Protein AF-A0A9W5B570-F1 (afdb_monomer)

Secondary structure (DSSP, 8-state):
---------------------HHHHHHHHHHHHHHHHHHHHHHHS-GGGS-HHHHHHHHHHHHHS-HHHHHHHHHHHHHHHHHH-SSHHHHHHHHHHHHHHTTS----

Organism: NCBI:txid1183436

pLDDT: mean 75.64, std 19.79, range [34.0, 95.75]

Sequence (108 aa):
MTRLRSLMTSILVASAFVGTSAAEAQTTEQNRYLAAMVEWAVANCEAKEMSALVVSMASMVVNGSAPGEMDNARAVVRKGTMDNYPSKEAACADIVPRLQTSAKPVSK

Mean predicted aligned error: 12.5 Å

Foldseek 3Di:
DDDDDDDDDPDPPDPPPPPPDVVNVVVLLVLLLQLLLVVCLVVQPPLPPQDPQLPVSSVVSCVPDDPVSSVVSNVVNVCCCVVPAPDSVRSNVPSSVVSRVVPDPPDD

Structure (mmCIF, N/CA/C/O backbone):
data_AF-A0A9W5B570-F1
#
_entry.id   AF-A0A9W5B570-F1
#
loop_
_atom_site.group_PDB
_atom_site.id
_atom_site.type_symbol
_atom_site.label_atom_id
_atom_site.label_alt_id
_atom_site.label_comp_id
_atom_site.label_asym_id
_atom_site.label_entity_id
_atom_site.label_seq_id
_atom_site.pdbx_PDB_ins_code
_atom_site.Cartn_x
_atom_site.Cartn_y
_atom_site.Cartn_z
_atom_site.occupancy
_atom_site.B_iso_or_equiv
_atom_site.auth_seq_id
_atom_site.auth_comp_id
_atom_site.auth_asym_id
_atom_site.auth_atom_id
_atom_site.pdbx_PDB_model_num
ATOM 1 N N . MET A 1 1 ? 60.324 11.787 -47.785 1.00 41.81 1 MET A N 1
ATOM 2 C CA . MET A 1 1 ? 59.865 12.541 -46.598 1.00 41.81 1 MET A CA 1
ATOM 3 C C . MET A 1 1 ? 58.367 12.310 -46.475 1.00 41.81 1 MET A C 1
ATOM 5 O O . MET A 1 1 ? 57.626 12.830 -47.293 1.00 41.81 1 MET A O 1
ATOM 9 N N . THR A 1 2 ? 57.930 11.461 -45.544 1.00 43.72 2 THR A N 1
ATOM 10 C CA . THR A 1 2 ? 56.547 10.955 -45.509 1.00 43.72 2 THR A CA 1
ATOM 11 C C . THR A 1 2 ? 56.042 10.995 -44.079 1.00 43.72 2 THR A C 1
ATOM 13 O O . THR A 1 2 ? 56.505 10.178 -43.293 1.00 43.72 2 THR A O 1
ATOM 16 N N . ARG A 1 3 ? 55.122 11.914 -43.746 1.00 45.31 3 ARG A N 1
ATOM 17 C CA . ARG A 1 3 ? 54.118 11.767 -42.669 1.00 45.31 3 ARG A CA 1
ATOM 18 C C . ARG A 1 3 ? 52.923 12.688 -42.955 1.00 45.31 3 ARG A C 1
ATOM 20 O O . ARG A 1 3 ? 52.962 13.868 -42.621 1.00 45.31 3 ARG A O 1
ATOM 27 N N . LEU A 1 4 ? 51.867 12.138 -43.563 1.00 44.81 4 LEU A N 1
ATOM 28 C CA . LEU A 1 4 ? 50.524 12.722 -43.495 1.00 44.81 4 LEU A CA 1
ATOM 29 C C . LEU A 1 4 ? 50.030 12.586 -42.046 1.00 44.81 4 LEU A C 1
ATOM 31 O O . LEU A 1 4 ? 50.040 11.492 -41.482 1.00 44.81 4 LEU A O 1
ATOM 35 N N . ARG A 1 5 ? 49.659 13.712 -41.435 1.00 50.84 5 ARG A N 1
ATOM 36 C CA . ARG A 1 5 ? 49.140 13.806 -40.068 1.00 50.84 5 ARG A CA 1
ATOM 37 C C . ARG A 1 5 ? 47.629 13.565 -40.043 1.00 50.84 5 ARG A C 1
ATOM 39 O O . ARG A 1 5 ? 46.901 14.167 -40.819 1.00 50.84 5 ARG A O 1
ATOM 46 N N . SER A 1 6 ? 47.228 12.731 -39.086 1.00 43.91 6 SER A N 1
ATOM 47 C CA . SER A 1 6 ? 45.975 12.735 -38.321 1.00 43.91 6 SER A CA 1
ATOM 48 C C . SER A 1 6 ? 44.668 13.070 -39.040 1.00 43.91 6 SER A C 1
ATOM 50 O O . SER A 1 6 ? 44.229 14.215 -39.076 1.00 43.91 6 SER A O 1
ATOM 52 N N . LEU A 1 7 ? 43.957 12.009 -39.418 1.00 51.12 7 LEU A N 1
ATOM 53 C CA . LEU A 1 7 ? 42.500 11.958 -39.343 1.00 51.12 7 LEU A CA 1
ATOM 54 C C . LEU A 1 7 ? 42.093 11.922 -37.860 1.00 51.12 7 LEU A C 1
ATOM 56 O O . LEU A 1 7 ? 42.227 10.893 -37.204 1.00 51.12 7 LEU A O 1
ATOM 60 N N . MET A 1 8 ? 41.618 13.040 -37.317 1.00 50.94 8 MET A N 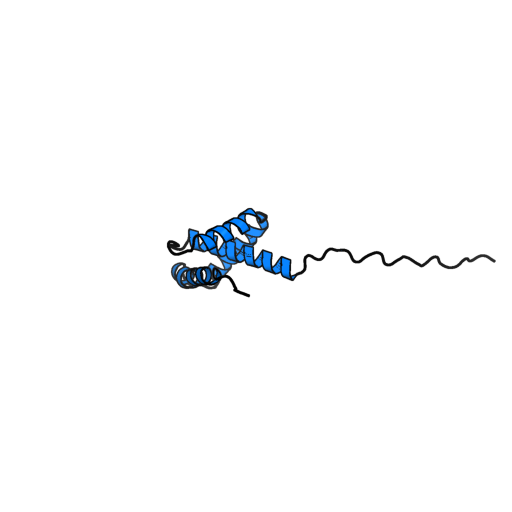1
ATOM 61 C CA . MET A 1 8 ? 40.865 13.063 -36.061 1.00 50.94 8 MET A CA 1
ATOM 62 C C . MET A 1 8 ? 39.736 14.076 -36.199 1.00 50.94 8 MET A C 1
ATOM 64 O O . MET A 1 8 ? 39.850 15.251 -35.864 1.00 50.94 8 MET A O 1
ATOM 68 N N . THR A 1 9 ? 38.623 13.603 -36.739 1.00 51.12 9 THR A N 1
ATOM 69 C CA . THR A 1 9 ? 37.330 14.267 -36.590 1.00 51.12 9 THR A CA 1
ATOM 70 C C . THR A 1 9 ? 36.295 13.169 -36.405 1.00 51.12 9 THR A C 1
ATOM 72 O O . THR A 1 9 ? 35.431 12.939 -37.244 1.00 51.12 9 THR A O 1
ATOM 75 N N . SER A 1 10 ? 36.445 12.415 -35.312 1.00 49.72 10 SER A N 1
ATOM 76 C CA . SER A 1 10 ? 35.377 11.545 -34.832 1.00 49.72 10 SER A CA 1
ATOM 77 C C . SER A 1 10 ? 34.297 12.443 -34.256 1.00 49.72 10 SER 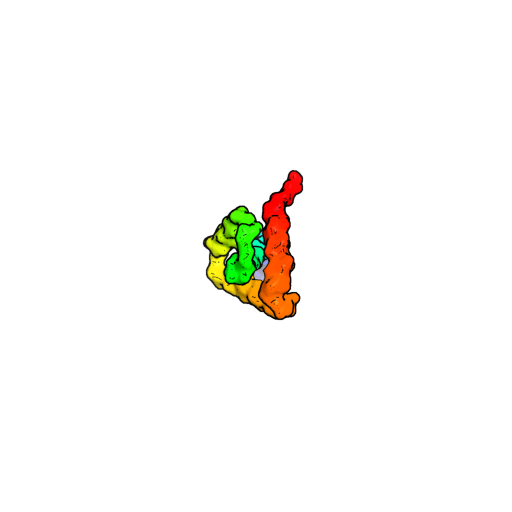A C 1
ATOM 79 O O . SER A 1 10 ? 34.431 13.024 -33.181 1.00 49.72 10 SER A O 1
ATOM 81 N N . ILE A 1 11 ? 33.269 12.596 -35.075 1.00 56.22 11 ILE A N 1
ATOM 82 C CA . ILE A 1 11 ? 31.996 13.237 -34.807 1.00 56.22 11 ILE A CA 1
ATOM 83 C C . ILE A 1 11 ? 31.462 12.718 -33.465 1.00 56.22 11 ILE A C 1
ATOM 85 O O . ILE A 1 11 ? 31.298 11.513 -33.274 1.00 56.22 11 ILE A O 1
ATOM 89 N N . LEU A 1 12 ? 31.193 13.650 -32.547 1.00 50.72 12 LEU A N 1
ATOM 90 C CA . LEU A 1 12 ? 30.297 13.463 -31.410 1.00 50.72 12 LEU A CA 1
ATOM 91 C C . LEU A 1 12 ? 28.929 13.034 -31.956 1.00 50.72 12 LEU A C 1
ATOM 93 O O . LEU A 1 12 ? 28.120 13.874 -32.347 1.00 50.72 12 LEU A O 1
ATOM 97 N N . VAL A 1 13 ? 28.677 11.728 -32.028 1.00 51.97 13 VAL A N 1
ATOM 98 C CA . VAL A 1 13 ? 27.349 11.204 -32.349 1.00 51.97 13 VAL A CA 1
ATOM 99 C C . VAL A 1 13 ? 26.610 10.928 -31.047 1.00 51.97 13 VAL A C 1
ATOM 101 O O . VAL A 1 13 ? 26.846 9.938 -30.365 1.00 51.97 13 VAL A O 1
ATOM 104 N N . ALA A 1 14 ? 25.710 11.867 -30.765 1.00 48.75 14 ALA A N 1
ATOM 105 C CA . ALA A 1 14 ? 24.385 11.664 -30.201 1.00 48.75 14 ALA A CA 1
ATOM 106 C C . ALA A 1 14 ? 24.290 10.973 -28.833 1.00 48.75 14 ALA A C 1
ATOM 108 O O . ALA A 1 14 ? 24.065 9.772 -28.697 1.00 48.75 14 ALA A O 1
ATOM 109 N N . SER A 1 15 ? 24.272 11.828 -27.814 1.00 50.41 15 SER A N 1
ATOM 110 C CA . SER A 1 15 ? 23.394 11.717 -26.654 1.00 50.41 15 SER A CA 1
ATOM 111 C C . SER A 1 15 ? 21.964 11.357 -27.092 1.00 50.41 15 SER A C 1
ATOM 113 O O . SER A 1 15 ? 21.171 12.229 -27.436 1.00 50.41 15 SER A O 1
ATOM 115 N N . ALA A 1 16 ? 21.635 10.071 -27.117 1.00 45.84 16 ALA A N 1
ATOM 116 C CA . ALA A 1 16 ? 20.269 9.591 -27.311 1.00 45.84 16 ALA A CA 1
ATOM 117 C C . ALA A 1 16 ? 20.029 8.300 -26.518 1.00 45.84 16 ALA A C 1
ATOM 119 O O . ALA A 1 16 ? 19.422 7.351 -27.003 1.00 45.84 16 ALA A O 1
ATOM 120 N N . PHE A 1 17 ? 20.482 8.265 -25.263 1.00 46.75 17 PHE A N 1
ATOM 121 C CA . PHE A 1 17 ? 19.718 7.513 -24.278 1.00 46.75 17 PHE A CA 1
ATOM 122 C C . PHE A 1 17 ? 18.498 8.372 -23.981 1.00 46.75 17 PHE A C 1
ATOM 124 O O . PHE A 1 17 ? 18.620 9.434 -23.373 1.00 46.75 17 PHE A O 1
ATOM 131 N N . VAL A 1 18 ? 17.345 7.951 -24.500 1.00 51.22 18 VAL A N 1
ATOM 132 C CA . VAL A 1 18 ? 16.037 8.477 -24.116 1.00 51.22 18 VAL A CA 1
ATOM 133 C C . VAL A 1 18 ? 15.921 8.237 -22.618 1.00 51.22 18 VAL A C 1
ATOM 135 O O . VAL A 1 18 ? 15.550 7.158 -22.168 1.00 51.22 18 VAL A O 1
ATOM 138 N N . GLY A 1 19 ? 16.359 9.222 -21.839 1.00 44.53 19 GLY A N 1
ATOM 139 C CA . GLY A 1 19 ? 16.106 9.266 -20.421 1.00 44.53 19 GLY A CA 1
ATOM 140 C C . GLY A 1 19 ? 14.609 9.425 -20.278 1.00 44.53 19 GLY A C 1
ATOM 141 O O . GLY A 1 19 ? 14.108 10.544 -20.357 1.00 44.53 19 GLY A O 1
ATOM 142 N N . THR A 1 20 ? 13.900 8.316 -20.066 1.00 48.53 20 THR A N 1
ATOM 143 C CA . THR A 1 20 ? 12.721 8.349 -19.202 1.00 48.53 20 THR A CA 1
ATOM 144 C C . THR A 1 20 ? 13.154 9.160 -17.997 1.00 48.53 20 THR A C 1
ATOM 146 O O . THR A 1 20 ? 14.102 8.781 -17.297 1.00 48.53 20 THR A O 1
ATOM 149 N N . SER A 1 21 ? 12.607 10.364 -17.875 1.00 50.75 21 SER A N 1
ATOM 150 C CA . SER A 1 21 ? 13.095 11.320 -16.892 1.00 50.75 21 SER A CA 1
ATOM 151 C C . SER A 1 21 ? 13.029 10.651 -15.519 1.00 50.75 21 SER A C 1
ATOM 153 O O . SER A 1 21 ? 12.091 9.907 -15.239 1.00 50.75 21 SER A O 1
ATOM 155 N N . ALA A 1 22 ? 14.016 10.866 -14.648 1.00 51.72 22 ALA A N 1
ATOM 156 C CA . ALA A 1 22 ? 14.014 10.265 -13.308 1.00 51.72 22 ALA A CA 1
ATOM 157 C C . ALA A 1 22 ? 12.688 10.512 -12.542 1.00 51.72 22 ALA A C 1
ATOM 159 O O . ALA A 1 22 ? 12.317 9.724 -11.677 1.00 51.72 22 ALA A O 1
ATOM 160 N N . ALA A 1 23 ? 11.937 11.554 -12.919 1.00 47.00 23 ALA A N 1
ATOM 161 C CA . ALA A 1 23 ? 10.588 11.851 -12.447 1.00 47.00 23 ALA A CA 1
ATOM 162 C C 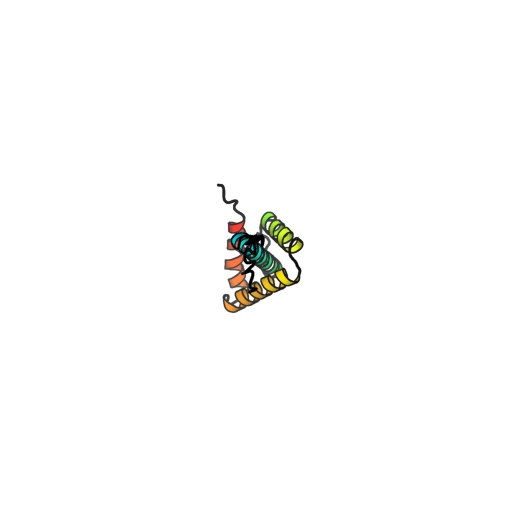. ALA A 1 23 ? 9.513 10.822 -12.877 1.00 47.00 23 ALA A C 1
ATOM 164 O O . ALA A 1 23 ? 8.637 10.476 -12.084 1.00 47.00 23 ALA A O 1
ATOM 165 N N . GLU A 1 24 ? 9.564 10.288 -14.100 1.00 54.78 24 GLU A N 1
ATOM 166 C CA . GLU A 1 24 ? 8.642 9.236 -14.571 1.00 54.78 24 GLU A CA 1
ATOM 167 C C . GLU A 1 24 ? 8.923 7.888 -13.891 1.00 54.78 24 GLU A C 1
ATOM 169 O O . GLU A 1 24 ? 7.999 7.154 -13.532 1.00 54.78 24 GLU A O 1
ATOM 174 N N . ALA A 1 25 ? 10.199 7.584 -13.639 1.00 55.81 25 ALA A N 1
ATOM 175 C CA . ALA A 1 25 ? 10.599 6.398 -12.882 1.00 55.81 25 ALA A CA 1
ATOM 176 C C . ALA A 1 25 ? 10.162 6.483 -11.404 1.00 55.81 25 ALA A C 1
ATOM 178 O O . ALA A 1 25 ? 9.642 5.516 -10.847 1.00 55.81 25 ALA A O 1
ATOM 179 N N . GLN A 1 26 ? 10.297 7.659 -10.777 1.00 55.09 26 GLN A N 1
ATOM 180 C CA . GLN A 1 26 ? 9.851 7.881 -9.396 1.00 55.09 26 GLN A CA 1
ATOM 181 C C . GLN A 1 26 ? 8.331 7.775 -9.245 1.00 55.09 26 GLN A C 1
ATOM 183 O O . GLN A 1 26 ? 7.845 7.160 -8.297 1.00 55.09 26 GLN A O 1
ATOM 188 N N . THR A 1 27 ? 7.566 8.331 -10.188 1.00 66.38 27 THR A N 1
ATOM 189 C CA . THR A 1 27 ? 6.098 8.243 -10.150 1.00 66.38 27 THR A CA 1
ATOM 190 C C . THR A 1 27 ? 5.608 6.808 -10.344 1.00 66.38 27 THR A C 1
ATOM 192 O O . THR A 1 27 ? 4.684 6.381 -9.654 1.00 66.38 27 THR A O 1
ATOM 195 N N . THR A 1 28 ? 6.254 6.011 -11.200 1.00 78.12 28 THR A N 1
ATOM 196 C CA . THR A 1 28 ? 5.908 4.588 -11.374 1.00 78.12 28 THR A CA 1
ATOM 197 C C . THR A 1 28 ? 6.277 3.722 -10.167 1.00 78.12 28 THR A C 1
ATOM 199 O O . THR A 1 28 ? 5.507 2.836 -9.799 1.00 78.12 28 THR A O 1
ATOM 202 N N . GLU A 1 29 ? 7.409 3.960 -9.502 1.00 83.12 29 GLU A N 1
ATOM 203 C CA . GLU A 1 29 ? 7.751 3.270 -8.248 1.00 83.12 29 GLU A CA 1
ATOM 204 C C . GLU A 1 29 ? 6.788 3.635 -7.108 1.00 83.12 29 GLU A C 1
ATOM 206 O O . GLU A 1 29 ? 6.260 2.752 -6.429 1.00 83.12 29 GLU A O 1
ATOM 211 N N . GLN A 1 30 ? 6.469 4.922 -6.954 1.00 85.88 30 GLN A N 1
ATOM 212 C CA . GLN A 1 30 ? 5.521 5.389 -5.944 1.00 85.88 30 GLN A CA 1
ATOM 213 C C . GLN A 1 30 ? 4.110 4.829 -6.170 1.00 85.88 30 GLN A C 1
ATOM 215 O O . GLN A 1 30 ? 3.453 4.414 -5.214 1.00 85.88 30 GLN A O 1
ATOM 220 N N . ASN A 1 31 ? 3.658 4.750 -7.425 1.00 88.38 31 ASN A N 1
ATOM 221 C CA . ASN A 1 31 ? 2.377 4.135 -7.771 1.00 88.38 31 ASN A CA 1
ATOM 222 C C . ASN A 1 31 ? 2.337 2.654 -7.377 1.00 88.38 31 ASN A C 1
ATOM 224 O O . ASN A 1 31 ? 1.338 2.197 -6.823 1.00 88.38 31 ASN A O 1
ATOM 228 N N . ARG A 1 32 ? 3.425 1.906 -7.611 1.00 91.75 32 ARG A N 1
ATOM 229 C CA . ARG A 1 32 ? 3.539 0.493 -7.208 1.00 91.75 32 ARG A CA 1
ATOM 230 C C . ARG A 1 32 ? 3.538 0.326 -5.694 1.00 91.75 32 ARG A C 1
ATOM 232 O O . ARG A 1 32 ? 2.857 -0.560 -5.185 1.00 91.75 32 ARG A O 1
ATOM 239 N N . TYR A 1 33 ? 4.227 1.207 -4.969 1.00 91.88 33 TYR A N 1
ATOM 240 C CA . TYR A 1 33 ? 4.178 1.231 -3.508 1.00 91.88 33 TYR A CA 1
ATOM 241 C C . TYR A 1 33 ? 2.756 1.481 -2.991 1.00 91.88 33 TYR A C 1
ATOM 243 O O . TYR A 1 33 ? 2.270 0.744 -2.137 1.00 91.88 33 TYR A O 1
ATOM 251 N N . LEU A 1 34 ? 2.057 2.478 -3.540 1.00 90.06 34 LEU A N 1
ATOM 252 C CA . LEU A 1 34 ? 0.666 2.763 -3.181 1.00 90.06 34 LEU A CA 1
ATOM 253 C C . LEU A 1 34 ? -0.253 1.578 -3.495 1.00 90.06 34 LEU A C 1
ATOM 255 O O . LEU A 1 34 ? -1.082 1.218 -2.663 1.00 90.06 34 LEU A O 1
ATOM 259 N N . ALA A 1 35 ? -0.078 0.929 -4.646 1.00 91.88 35 ALA A N 1
ATOM 260 C CA . ALA A 1 35 ? -0.848 -0.255 -5.006 1.00 91.88 35 ALA A CA 1
ATOM 261 C C . ALA A 1 35 ? -0.601 -1.422 -4.033 1.00 91.88 35 ALA A C 1
ATOM 263 O O . ALA A 1 35 ? -1.556 -2.026 -3.550 1.00 91.88 35 ALA A O 1
ATOM 264 N N . ALA A 1 36 ? 0.658 -1.681 -3.667 1.00 95.19 36 ALA A N 1
ATOM 265 C CA . ALA A 1 36 ? 1.014 -2.691 -2.672 1.00 95.19 36 ALA A CA 1
ATOM 266 C C . ALA A 1 36 ? 0.466 -2.359 -1.266 1.00 95.19 36 ALA A C 1
ATOM 268 O O . ALA A 1 36 ? 0.059 -3.261 -0.534 1.00 95.19 36 ALA A O 1
ATOM 269 N N . MET A 1 37 ? 0.405 -1.074 -0.890 1.00 92.81 37 MET A N 1
ATOM 270 C CA . MET A 1 37 ? -0.235 -0.626 0.355 1.00 92.81 37 MET A CA 1
ATOM 271 C C . MET A 1 37 ? -1.744 -0.887 0.341 1.00 92.81 37 MET A C 1
ATOM 273 O O . MET A 1 37 ? -2.292 -1.321 1.352 1.00 92.81 37 MET A O 1
ATOM 277 N N . VAL A 1 38 ? -2.414 -0.660 -0.795 1.00 92.25 38 VAL A N 1
ATOM 278 C CA . VAL A 1 38 ? -3.840 -0.978 -0.967 1.00 92.25 38 VAL A CA 1
ATOM 279 C C . VAL A 1 38 ? -4.071 -2.488 -0.888 1.00 92.25 38 VAL A C 1
ATOM 281 O O . VAL A 1 38 ? -4.948 -2.909 -0.142 1.00 92.25 38 VAL A O 1
ATOM 284 N N . GLU A 1 39 ? -3.267 -3.313 -1.571 1.00 92.06 39 GLU A N 1
ATOM 285 C CA . GLU A 1 39 ? -3.345 -4.783 -1.465 1.00 92.06 39 GLU A CA 1
ATOM 286 C C . GLU A 1 39 ? -3.199 -5.247 -0.009 1.00 92.06 39 GLU A C 1
ATOM 288 O O . GLU A 1 39 ? -4.003 -6.043 0.484 1.00 92.06 39 GLU A O 1
ATOM 293 N N . TRP A 1 40 ? -2.201 -4.716 0.706 1.00 93.69 40 TRP A N 1
ATOM 294 C CA . TRP A 1 40 ? -1.987 -5.040 2.113 1.00 93.69 40 TRP A CA 1
ATOM 295 C C . TRP A 1 40 ? -3.181 -4.624 2.973 1.00 93.69 40 TRP A C 1
ATOM 297 O O . TRP A 1 40 ? -3.653 -5.424 3.782 1.00 93.69 40 TRP A O 1
ATOM 307 N N . ALA A 1 41 ? -3.697 -3.407 2.786 1.00 91.62 41 ALA A N 1
ATOM 308 C CA . ALA A 1 41 ? -4.814 -2.890 3.563 1.00 91.62 41 ALA A CA 1
ATOM 309 C C . ALA A 1 41 ? -6.118 -3.652 3.281 1.00 91.62 41 ALA A C 1
ATOM 311 O O . ALA A 1 41 ? -6.873 -3.901 4.212 1.00 91.62 41 ALA A O 1
ATOM 312 N N . VAL A 1 42 ? -6.368 -4.089 2.043 1.00 89.81 42 VAL A N 1
ATOM 313 C CA . VAL A 1 42 ? -7.519 -4.945 1.702 1.00 89.81 42 VAL A CA 1
ATOM 314 C C . VAL A 1 42 ? -7.398 -6.327 2.347 1.00 89.81 42 VAL A C 1
ATOM 316 O O . VAL A 1 42 ? -8.384 -6.854 2.854 1.00 89.81 42 VAL A O 1
ATOM 319 N N . ALA A 1 43 ? -6.199 -6.914 2.356 1.00 89.94 43 ALA A N 1
ATOM 320 C CA . ALA A 1 43 ? -5.974 -8.237 2.935 1.00 89.94 43 ALA A CA 1
ATOM 321 C C . ALA A 1 43 ? -5.990 -8.237 4.472 1.00 89.94 43 ALA A C 1
ATOM 323 O O . ALA A 1 43 ? -6.293 -9.255 5.096 1.00 89.94 43 ALA A O 1
ATOM 324 N N . ASN A 1 44 ? -5.617 -7.118 5.094 1.00 91.12 44 ASN A N 1
ATOM 325 C CA . ASN A 1 44 ? -5.419 -7.048 6.535 1.00 91.12 44 ASN A CA 1
ATOM 326 C C . ASN A 1 44 ? -6.526 -6.271 7.244 1.00 91.12 44 ASN A C 1
ATOM 328 O O . ASN A 1 44 ? -6.992 -6.713 8.290 1.00 91.12 44 ASN A O 1
ATOM 332 N N . CYS A 1 45 ? -6.972 -5.147 6.716 1.00 87.88 45 CYS A N 1
ATOM 333 C CA . CYS A 1 45 ? -7.957 -4.314 7.387 1.00 87.88 45 CYS A CA 1
ATOM 334 C C . CYS A 1 45 ? -9.379 -4.747 7.007 1.00 87.88 45 CYS A C 1
ATOM 336 O O . CYS A 1 45 ? -9.602 -5.284 5.923 1.00 87.88 45 CYS A O 1
ATOM 338 N N . GLU A 1 46 ? -10.370 -4.476 7.865 1.00 76.44 46 GLU A N 1
ATOM 339 C CA . GLU A 1 46 ? -11.787 -4.519 7.472 1.00 76.44 46 GLU A CA 1
ATOM 340 C C . GLU A 1 46 ? -12.086 -3.356 6.511 1.00 76.44 46 GLU A C 1
ATOM 342 O O . GLU A 1 46 ? -12.782 -2.399 6.836 1.00 76.44 46 GLU A O 1
ATOM 347 N N . ALA A 1 47 ? -11.510 -3.422 5.312 1.00 62.81 47 ALA A N 1
ATOM 348 C CA . ALA A 1 47 ? -11.450 -2.383 4.292 1.00 62.81 47 ALA A CA 1
ATOM 349 C C . ALA A 1 47 ? -12.804 -2.086 3.613 1.00 62.81 47 ALA A C 1
ATOM 351 O O . ALA A 1 47 ? -12.840 -1.677 2.455 1.00 62.81 47 ALA A O 1
ATOM 352 N N . LYS A 1 48 ? -13.926 -2.266 4.322 1.00 63.06 48 LYS A N 1
ATOM 353 C CA . LYS A 1 48 ? -15.287 -1.997 3.831 1.00 63.06 48 LYS A CA 1
ATOM 354 C C . LYS A 1 48 ? -15.472 -0.546 3.380 1.00 63.06 48 LYS A C 1
ATOM 356 O O . LYS A 1 48 ? -16.323 -0.280 2.540 1.00 63.06 48 LYS A O 1
ATOM 361 N N . GLU A 1 49 ? -14.668 0.373 3.911 1.00 67.38 49 GLU A N 1
ATOM 362 C CA . GLU A 1 49 ? -14.746 1.804 3.601 1.00 67.38 49 GLU A CA 1
ATOM 363 C C . GLU A 1 49 ? -13.739 2.276 2.542 1.00 67.38 49 GLU A C 1
ATOM 365 O O . GLU A 1 49 ? -13.647 3.471 2.252 1.00 67.38 49 GLU A O 1
ATOM 370 N N . MET A 1 50 ? -12.951 1.374 1.950 1.00 77.44 50 MET A N 1
ATOM 371 C CA . MET A 1 50 ? -12.053 1.766 0.867 1.00 77.44 50 MET A CA 1
ATOM 372 C C . MET A 1 50 ? -12.856 2.030 -0.410 1.00 77.44 50 MET A C 1
ATOM 374 O O . MET A 1 50 ? -13.627 1.189 -0.869 1.00 77.44 50 MET A O 1
ATOM 378 N N . SER A 1 51 ? -12.664 3.211 -1.002 1.00 82.31 51 SER A N 1
ATOM 379 C CA . SER A 1 51 ? -13.346 3.582 -2.244 1.00 82.31 51 SER A CA 1
ATOM 380 C C . SER A 1 51 ? -12.988 2.613 -3.371 1.00 82.31 51 SER A C 1
ATOM 382 O O . SER A 1 51 ? -11.809 2.341 -3.617 1.00 82.31 51 SER A O 1
ATOM 384 N N . ALA A 1 52 ? -13.999 2.162 -4.118 1.00 81.62 52 ALA A N 1
ATOM 385 C CA . ALA A 1 52 ? -13.816 1.316 -5.297 1.00 81.62 52 ALA A CA 1
ATOM 386 C C . ALA A 1 52 ? -12.861 1.944 -6.330 1.00 81.62 52 ALA A C 1
ATOM 388 O O . ALA A 1 52 ? -12.158 1.222 -7.035 1.00 81.62 52 ALA A O 1
ATOM 389 N N . LEU A 1 53 ? -12.784 3.280 -6.384 1.00 81.25 53 LEU A N 1
ATOM 390 C CA . LEU A 1 53 ? -11.838 3.997 -7.239 1.00 81.25 53 LEU A CA 1
ATOM 391 C C . LEU A 1 53 ? -10.381 3.688 -6.861 1.00 81.25 53 LEU A C 1
ATOM 393 O O . LEU A 1 53 ? -9.575 3.389 -7.737 1.00 81.25 53 LEU A O 1
ATOM 397 N N . VAL A 1 54 ? -10.056 3.704 -5.566 1.00 82.88 54 VAL A N 1
ATOM 398 C CA . VAL A 1 54 ? -8.695 3.444 -5.059 1.00 82.88 54 VAL A CA 1
ATOM 399 C C . VAL A 1 54 ? -8.279 2.009 -5.361 1.00 82.88 54 VAL A C 1
ATOM 401 O O . VAL A 1 54 ? -7.187 1.773 -5.874 1.00 82.88 54 VAL A O 1
ATOM 404 N N . VAL A 1 55 ? -9.180 1.057 -5.115 1.00 85.38 55 VAL A N 1
ATOM 405 C CA . VAL A 1 55 ? -8.952 -0.364 -5.414 1.00 85.38 55 VAL A CA 1
ATOM 406 C C . VAL A 1 55 ? -8.769 -0.586 -6.919 1.00 85.38 55 VAL A C 1
ATOM 408 O O . VAL A 1 55 ? -7.894 -1.346 -7.335 1.00 85.38 55 VAL A O 1
ATOM 411 N N . SER A 1 56 ? -9.542 0.117 -7.751 1.00 84.56 56 SER A N 1
ATOM 412 C CA . SER A 1 56 ? -9.432 0.030 -9.212 1.00 84.56 56 SER A CA 1
ATOM 413 C C . SER A 1 56 ? -8.104 0.593 -9.721 1.00 84.56 56 SER A C 1
ATOM 415 O O . SER A 1 56 ? -7.441 -0.050 -10.530 1.00 84.56 56 SER A O 1
ATOM 417 N N . MET A 1 57 ? -7.672 1.755 -9.219 1.00 84.06 57 MET A N 1
ATOM 418 C CA . MET A 1 57 ? -6.380 2.348 -9.584 1.00 84.06 57 MET A CA 1
ATOM 419 C C . MET A 1 57 ? -5.208 1.458 -9.169 1.00 84.06 57 MET A C 1
ATOM 421 O O . MET A 1 57 ? -4.308 1.222 -9.972 1.00 84.06 57 MET A O 1
ATOM 425 N N . ALA A 1 58 ? -5.242 0.908 -7.952 1.00 88.31 58 ALA A N 1
ATOM 426 C CA . ALA A 1 58 ? -4.240 -0.053 -7.503 1.00 88.31 58 ALA A CA 1
ATOM 427 C C . ALA A 1 58 ? -4.194 -1.274 -8.433 1.00 88.31 58 ALA A C 1
ATOM 429 O O . ALA A 1 58 ? -3.122 -1.670 -8.877 1.00 88.31 58 ALA A O 1
ATOM 430 N N . SER A 1 59 ? -5.358 -1.807 -8.813 1.00 87.62 59 SER A N 1
ATOM 431 C CA . SER A 1 59 ? -5.461 -2.957 -9.719 1.00 87.62 59 SER A CA 1
ATOM 432 C C . SER A 1 59 ? -4.875 -2.670 -11.109 1.00 87.62 59 SER A C 1
ATOM 434 O O . SER A 1 59 ? -4.199 -3.524 -11.678 1.00 87.62 59 SER A O 1
ATOM 436 N N . MET A 1 60 ? -5.074 -1.463 -11.653 1.00 87.69 60 MET A N 1
ATOM 437 C CA . MET A 1 60 ? -4.449 -1.044 -12.917 1.00 87.69 60 MET A CA 1
ATOM 438 C C . MET A 1 60 ? -2.922 -1.013 -12.813 1.00 87.69 60 MET A C 1
ATOM 440 O O . MET A 1 60 ? -2.238 -1.486 -13.718 1.00 87.69 60 MET A O 1
ATOM 444 N N . VAL A 1 61 ? -2.387 -0.496 -11.704 1.00 90.44 61 VAL A N 1
ATOM 445 C CA . VAL A 1 61 ? -0.938 -0.447 -11.468 1.00 90.44 61 VAL A CA 1
ATOM 446 C C . VAL A 1 61 ? -0.357 -1.849 -11.306 1.00 90.44 61 VAL A C 1
ATOM 448 O O . VAL A 1 61 ? 0.672 -2.141 -11.910 1.00 90.44 61 VAL A O 1
ATOM 451 N N . VAL A 1 62 ? -1.019 -2.729 -10.549 1.00 90.12 62 VAL A N 1
ATOM 452 C CA . VAL A 1 62 ? -0.588 -4.126 -10.378 1.00 90.12 62 VAL A CA 1
ATOM 453 C C . VAL A 1 62 ? -0.547 -4.840 -11.728 1.00 90.12 62 VAL A C 1
ATOM 455 O O . VAL A 1 62 ? 0.469 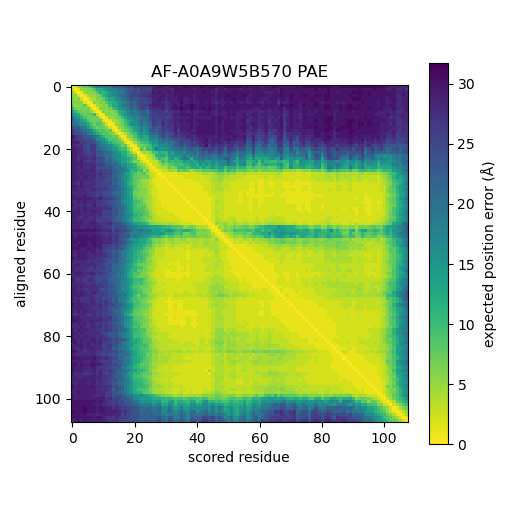-5.438 -12.067 1.00 90.12 62 VAL A O 1
ATOM 458 N N . ASN A 1 63 ? -1.615 -4.732 -12.523 1.00 90.12 63 ASN A N 1
ATOM 459 C CA . ASN A 1 63 ? -1.710 -5.395 -13.826 1.00 90.12 63 ASN A CA 1
ATOM 460 C C . ASN A 1 63 ? -0.747 -4.815 -14.874 1.00 90.12 63 ASN A C 1
ATOM 462 O O . ASN A 1 63 ? -0.349 -5.523 -15.795 1.00 90.12 63 ASN A O 1
ATOM 466 N N . GLY A 1 64 ? -0.397 -3.532 -14.758 1.00 87.00 64 GLY A N 1
ATOM 467 C CA . GLY A 1 64 ? 0.535 -2.854 -15.659 1.00 87.00 64 GLY A CA 1
ATOM 468 C C . GLY A 1 64 ? 2.014 -3.009 -15.288 1.00 87.00 64 GLY A C 1
ATOM 469 O O . GLY A 1 64 ? 2.866 -2.558 -16.048 1.00 87.00 64 GLY A O 1
ATOM 470 N N . SER A 1 65 ? 2.329 -3.612 -14.138 1.00 89.38 65 SER A N 1
ATOM 471 C CA . SER A 1 65 ? 3.698 -3.743 -13.621 1.00 89.38 65 SER A CA 1
ATOM 472 C C . SER A 1 65 ? 4.249 -5.154 -13.814 1.00 89.38 65 SER A C 1
ATOM 474 O O . SER A 1 65 ? 3.500 -6.132 -13.808 1.00 89.38 65 SER A O 1
ATOM 476 N N . ALA A 1 66 ? 5.574 -5.292 -13.925 1.00 92.19 66 ALA A N 1
ATOM 477 C CA . ALA A 1 66 ? 6.180 -6.617 -13.935 1.00 92.19 66 ALA A CA 1
ATOM 478 C C . ALA A 1 66 ? 6.079 -7.266 -12.537 1.00 92.19 66 ALA A C 1
ATOM 480 O O . ALA A 1 66 ? 6.197 -6.565 -11.524 1.00 92.19 66 ALA A O 1
ATOM 481 N N . PRO A 1 67 ? 5.939 -8.605 -12.444 1.00 88.62 67 PRO A N 1
ATOM 482 C CA . PRO A 1 67 ? 5.780 -9.290 -11.160 1.00 88.62 67 PRO A CA 1
ATOM 483 C C . PRO A 1 67 ? 6.876 -8.954 -10.138 1.00 88.62 67 PRO A C 1
ATOM 485 O O . PRO A 1 67 ? 6.568 -8.602 -9.004 1.00 88.62 67 PRO A O 1
ATOM 488 N N . GLY A 1 68 ? 8.147 -8.954 -10.559 1.00 92.44 68 GLY A N 1
ATOM 489 C CA . GLY A 1 68 ? 9.274 -8.662 -9.664 1.00 92.44 68 GLY A CA 1
ATOM 490 C C . GLY A 1 68 ? 9.282 -7.231 -9.110 1.00 92.44 68 GLY A C 1
ATOM 491 O O . GLY A 1 68 ? 9.766 -6.996 -8.006 1.00 92.44 68 GLY A O 1
ATOM 492 N N . GLU A 1 69 ? 8.711 -6.272 -9.839 1.00 90.31 69 GLU A N 1
ATOM 493 C CA . GLU A 1 69 ? 8.627 -4.879 -9.395 1.00 90.31 69 GLU A CA 1
ATOM 494 C C . GLU A 1 69 ? 7.547 -4.712 -8.320 1.00 9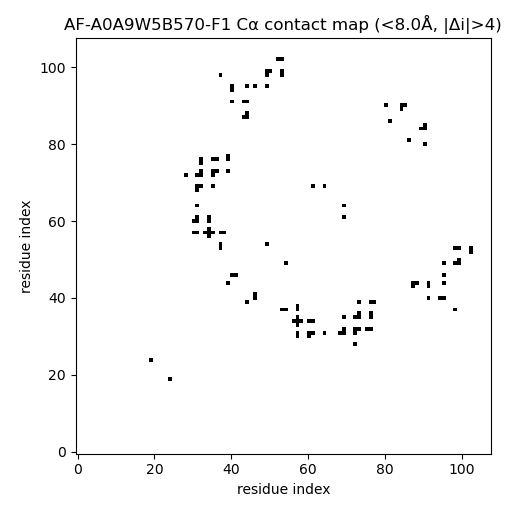0.31 69 GLU A C 1
ATOM 496 O O . GLU A 1 69 ? 7.757 -4.026 -7.318 1.00 90.31 69 GLU A O 1
ATOM 501 N N . MET A 1 70 ? 6.411 -5.396 -8.492 1.00 94.69 70 MET A N 1
ATOM 502 C CA . MET A 1 70 ? 5.369 -5.462 -7.468 1.00 94.69 70 MET A CA 1
ATOM 503 C C . MET A 1 70 ? 5.824 -6.237 -6.233 1.00 94.69 70 MET A C 1
ATOM 505 O O . MET A 1 70 ? 5.512 -5.832 -5.116 1.00 94.69 70 MET A O 1
ATOM 509 N N . ASP A 1 71 ? 6.586 -7.316 -6.399 1.00 95.62 71 ASP A N 1
ATOM 510 C CA . ASP A 1 71 ? 7.108 -8.085 -5.268 1.00 95.62 71 ASP A CA 1
ATOM 511 C C . ASP A 1 71 ? 8.074 -7.261 -4.414 1.00 95.62 71 ASP A C 1
ATOM 513 O O . ASP A 1 71 ? 7.992 -7.305 -3.183 1.00 95.62 71 ASP A O 1
ATOM 517 N N . ASN A 1 72 ? 8.916 -6.436 -5.045 1.00 93.62 72 ASN A N 1
ATOM 518 C CA . ASN A 1 72 ? 9.743 -5.475 -4.320 1.00 93.62 72 ASN A CA 1
ATOM 519 C C . ASN A 1 72 ? 8.873 -4.476 -3.536 1.00 93.62 72 ASN A C 1
ATOM 521 O O . ASN A 1 72 ? 9.043 -4.322 -2.326 1.00 93.62 72 ASN A O 1
ATOM 525 N N . ALA A 1 73 ? 7.874 -3.865 -4.182 1.00 94.19 73 ALA A N 1
ATOM 526 C CA . ALA A 1 73 ? 6.964 -2.932 -3.515 1.00 94.19 73 ALA A CA 1
ATOM 527 C C . ALA A 1 73 ? 6.237 -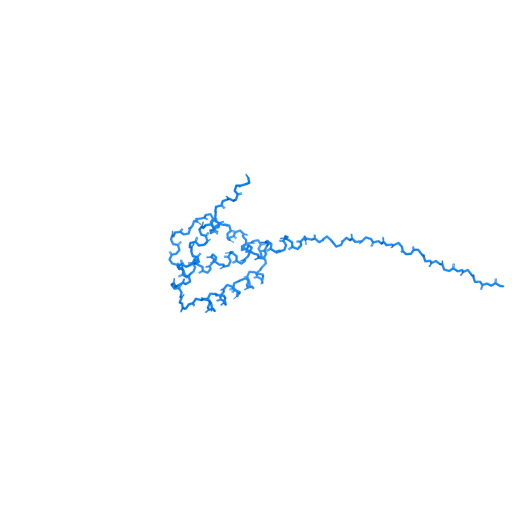3.579 -2.317 1.00 94.19 73 ALA A C 1
ATOM 529 O O . ALA A 1 73 ? 6.196 -3.003 -1.229 1.00 94.19 73 ALA A O 1
ATOM 530 N N . ARG A 1 74 ? 5.735 -4.811 -2.467 1.00 95.75 74 ARG A N 1
ATOM 531 C CA . ARG A 1 74 ? 5.095 -5.584 -1.387 1.00 95.75 74 ARG A CA 1
ATOM 532 C C . ARG A 1 74 ? 6.053 -5.896 -0.242 1.00 95.75 74 ARG A C 1
ATOM 534 O O . ARG A 1 74 ? 5.639 -5.855 0.917 1.00 95.75 74 ARG A O 1
ATOM 541 N N . ALA A 1 75 ? 7.312 -6.214 -0.540 1.00 95.69 75 ALA A N 1
ATOM 542 C CA . ALA A 1 75 ? 8.331 -6.453 0.477 1.00 95.69 75 ALA A CA 1
ATOM 543 C C . ALA A 1 75 ? 8.616 -5.180 1.289 1.00 95.69 75 ALA A C 1
ATOM 545 O O . ALA A 1 75 ? 8.654 -5.242 2.521 1.00 95.69 75 ALA A O 1
ATOM 546 N N . VAL A 1 76 ? 8.734 -4.028 0.618 1.00 94.94 76 VAL A N 1
ATOM 547 C CA . VAL A 1 76 ? 8.910 -2.720 1.269 1.00 94.94 76 VAL A CA 1
ATOM 548 C C . VAL A 1 76 ? 7.714 -2.391 2.157 1.00 94.94 76 VAL A C 1
ATOM 550 O O . VAL A 1 76 ? 7.908 -2.039 3.318 1.00 94.94 76 VAL A O 1
ATOM 553 N N . VAL A 1 77 ? 6.487 -2.565 1.659 1.00 95.25 77 VAL A N 1
ATOM 554 C CA . VAL A 1 77 ? 5.260 -2.353 2.442 1.00 95.25 77 VAL A CA 1
ATOM 555 C C . VAL A 1 77 ? 5.228 -3.253 3.667 1.00 95.25 77 VAL A C 1
ATOM 557 O O . VAL A 1 77 ? 5.058 -2.764 4.778 1.00 95.25 77 VAL A O 1
ATOM 560 N N . ARG A 1 78 ? 5.450 -4.561 3.500 1.00 94.06 78 ARG A N 1
ATOM 561 C CA . ARG A 1 78 ? 5.420 -5.517 4.613 1.00 94.06 78 ARG A CA 1
ATOM 562 C C . ARG A 1 78 ? 6.426 -5.137 5.691 1.00 94.06 78 ARG A C 1
ATOM 564 O O . ARG A 1 78 ? 6.053 -5.029 6.856 1.00 94.06 78 ARG A O 1
ATOM 571 N N . LYS A 1 79 ? 7.674 -4.881 5.296 1.00 94.38 79 LYS A N 1
ATOM 572 C CA . LYS A 1 79 ? 8.721 -4.448 6.220 1.00 94.38 79 LYS A CA 1
ATOM 573 C C . LYS A 1 79 ? 8.341 -3.132 6.900 1.00 94.38 79 LYS A C 1
ATOM 575 O O . LYS A 1 79 ? 8.350 -3.061 8.120 1.00 94.38 79 LYS A O 1
ATOM 580 N N . GLY A 1 80 ? 7.915 -2.130 6.133 1.00 92.50 80 GLY A N 1
ATOM 581 C CA . GLY A 1 80 ? 7.483 -0.838 6.661 1.00 92.50 80 GLY A CA 1
ATOM 582 C C . GLY A 1 80 ? 6.330 -0.962 7.658 1.00 92.50 80 GLY A C 1
ATOM 583 O O . GLY A 1 80 ? 6.357 -0.312 8.698 1.00 92.50 80 GLY A O 1
ATOM 584 N N . THR A 1 81 ? 5.352 -1.831 7.398 1.00 92.75 81 THR A N 1
ATOM 585 C CA . THR A 1 81 ? 4.243 -2.062 8.332 1.00 92.75 81 THR A CA 1
ATOM 586 C C . THR A 1 81 ? 4.692 -2.733 9.629 1.00 92.75 81 THR A C 1
ATOM 588 O O . THR A 1 81 ? 4.214 -2.361 10.694 1.00 92.75 81 THR A O 1
ATOM 591 N N . MET A 1 82 ? 5.635 -3.676 9.560 1.00 90.56 82 MET A N 1
ATOM 592 C CA . MET A 1 82 ? 6.170 -4.357 10.743 1.00 90.56 82 MET A CA 1
ATOM 593 C C . MET A 1 82 ? 7.102 -3.462 11.568 1.00 90.56 82 MET A C 1
ATOM 595 O O . MET A 1 82 ? 7.069 -3.519 12.792 1.00 90.56 82 MET A O 1
ATOM 599 N N . ASP A 1 83 ? 7.914 -2.638 10.905 1.00 95.44 83 ASP A N 1
ATOM 600 C CA . ASP A 1 83 ? 8.917 -1.796 11.562 1.00 95.44 83 ASP A CA 1
ATOM 601 C C . ASP A 1 83 ? 8.288 -0.554 12.218 1.00 95.44 83 ASP A C 1
ATOM 603 O O . ASP A 1 83 ? 8.777 -0.086 13.244 1.00 95.44 83 ASP A O 1
ATOM 607 N N . ASN A 1 84 ? 7.217 -0.001 11.630 1.00 94.75 84 ASN A N 1
ATOM 608 C CA . ASN A 1 84 ? 6.663 1.292 12.051 1.00 94.75 84 ASN A CA 1
ATOM 609 C C . ASN A 1 84 ? 5.382 1.196 12.886 1.00 94.75 84 ASN A C 1
ATOM 611 O O . ASN A 1 84 ? 4.999 2.192 13.500 1.00 94.75 84 ASN A O 1
ATOM 615 N N . TYR A 1 85 ? 4.710 0.041 12.923 1.00 94.75 85 TYR A N 1
ATOM 616 C CA . TYR A 1 85 ? 3.449 -0.098 13.649 1.00 94.75 85 TYR A CA 1
ATOM 617 C C . TYR A 1 85 ? 3.519 -1.238 14.670 1.00 94.75 85 TYR A C 1
ATOM 619 O O . TYR A 1 85 ? 3.891 -2.357 14.322 1.00 94.75 85 TYR A O 1
ATOM 627 N N . PRO A 1 86 ? 3.117 -0.990 15.931 1.00 91.69 86 PRO A N 1
ATOM 628 C CA . PRO A 1 86 ? 3.193 -1.989 16.997 1.00 91.69 86 PRO A CA 1
ATOM 629 C C . PRO A 1 86 ? 2.151 -3.107 16.852 1.00 91.69 86 PRO A C 1
ATOM 631 O O . PRO A 1 86 ? 2.275 -4.154 17.484 1.00 91.69 86 PRO A O 1
ATOM 634 N N . SER A 1 87 ? 1.106 -2.888 16.051 1.00 93.69 87 SER A N 1
ATOM 635 C CA . SER A 1 87 ? 0.092 -3.892 15.748 1.00 93.69 87 SER A CA 1
ATOM 636 C C . SER A 1 87 ? -0.551 -3.639 14.388 1.00 93.69 87 SER A C 1
ATOM 638 O O . SER A 1 87 ? -0.454 -2.553 13.806 1.00 93.69 87 SER A O 1
ATOM 640 N N . LYS A 1 88 ? -1.255 -4.659 13.897 1.00 90.50 88 LYS A N 1
ATOM 641 C CA . LYS A 1 88 ? -2.036 -4.592 12.664 1.00 90.50 88 LYS A CA 1
ATOM 642 C C . LYS A 1 88 ? -3.159 -3.553 12.755 1.00 90.50 88 LYS A C 1
ATOM 644 O O . LYS A 1 88 ? -3.409 -2.840 11.791 1.00 90.50 88 LYS A O 1
ATOM 649 N N . GLU A 1 89 ? -3.806 -3.433 13.908 1.00 92.00 89 GLU A N 1
ATOM 650 C CA . GLU A 1 89 ? -4.880 -2.468 14.162 1.00 92.00 89 GLU A CA 1
ATOM 651 C C . GLU A 1 89 ? -4.345 -1.034 14.117 1.00 92.00 89 GLU A C 1
ATOM 653 O O . GLU A 1 89 ? -4.957 -0.173 13.485 1.00 92.00 89 GLU A O 1
ATOM 658 N N . ALA A 1 90 ? -3.172 -0.794 14.716 1.00 92.00 90 ALA A N 1
ATOM 659 C CA . ALA A 1 90 ? -2.501 0.502 14.656 1.00 92.00 90 ALA A CA 1
ATOM 660 C C . ALA A 1 90 ? -2.137 0.884 13.212 1.00 92.00 90 ALA A C 1
ATOM 662 O O . ALA A 1 90 ? -2.354 2.021 12.797 1.00 92.00 90 ALA A O 1
ATOM 663 N N . ALA A 1 91 ? -1.652 -0.082 12.427 1.00 92.62 91 ALA A N 1
ATOM 664 C CA . ALA A 1 91 ? -1.389 0.112 11.006 1.00 92.62 91 ALA A CA 1
ATOM 665 C C . ALA A 1 91 ? -2.676 0.430 10.225 1.00 92.62 91 ALA A C 1
ATOM 667 O O . ALA A 1 91 ? -2.705 1.387 9.456 1.00 92.62 91 ALA A O 1
ATOM 668 N N . CYS A 1 92 ? -3.766 -0.308 10.448 1.00 90.94 92 CYS A N 1
ATOM 669 C CA . CYS A 1 92 ? -5.042 -0.055 9.776 1.00 90.94 92 CYS A CA 1
ATOM 670 C C . CYS A 1 92 ? -5.632 1.325 10.107 1.00 90.94 92 CYS A C 1
ATOM 672 O O . CYS A 1 92 ? -6.141 1.991 9.204 1.00 90.94 92 CYS A O 1
ATOM 674 N N . ALA A 1 93 ? -5.533 1.772 11.363 1.00 90.19 93 ALA A N 1
ATOM 675 C CA . ALA A 1 93 ? -6.035 3.074 11.800 1.00 90.19 93 ALA A CA 1
ATOM 676 C C . ALA A 1 93 ? -5.310 4.262 11.138 1.00 90.19 93 ALA A C 1
ATOM 678 O O . ALA A 1 93 ? -5.928 5.303 10.932 1.00 90.19 93 ALA A O 1
ATOM 679 N N . ASP A 1 94 ? -4.032 4.113 10.775 1.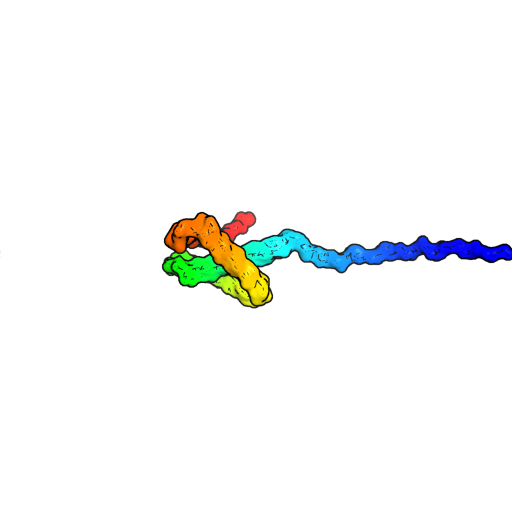00 90.00 94 ASP A N 1
ATOM 680 C CA . ASP A 1 94 ? -3.267 5.151 10.067 1.00 90.00 94 ASP A CA 1
ATOM 681 C C . ASP A 1 94 ? -3.367 5.022 8.538 1.00 90.00 94 ASP A C 1
ATOM 683 O O . ASP A 1 94 ? -3.602 5.995 7.820 1.00 90.00 94 ASP A O 1
ATOM 687 N N . ILE A 1 95 ? -3.199 3.808 8.013 1.00 89.69 95 ILE A N 1
ATOM 688 C CA . IL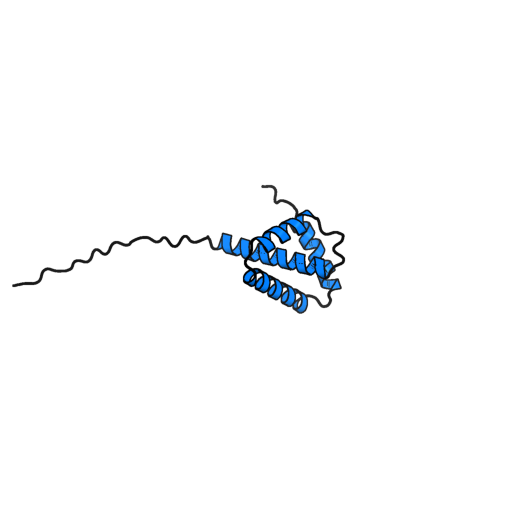E A 1 95 ? -3.049 3.570 6.574 1.00 89.69 95 ILE A CA 1
ATOM 689 C C . ILE A 1 95 ? -4.370 3.776 5.830 1.00 89.69 95 ILE A C 1
ATOM 691 O O . ILE A 1 95 ? -4.380 4.423 4.781 1.00 89.69 95 ILE A O 1
ATOM 695 N N . VAL A 1 96 ? -5.487 3.250 6.345 1.00 88.62 96 VAL A N 1
ATOM 696 C CA . VAL A 1 96 ? -6.775 3.286 5.628 1.00 88.62 96 VAL A CA 1
ATOM 697 C C . VAL A 1 96 ? -7.240 4.729 5.361 1.00 88.62 96 VAL A C 1
ATOM 699 O O . VAL A 1 96 ? -7.525 5.036 4.198 1.00 88.62 96 VAL A O 1
ATOM 702 N N . PRO A 1 97 ? -7.230 5.658 6.341 1.00 86.31 97 PRO A N 1
ATOM 703 C CA . PRO A 1 97 ? -7.583 7.058 6.085 1.00 86.31 97 PRO A CA 1
ATOM 704 C C . PRO A 1 97 ? -6.665 7.752 5.068 1.00 86.31 97 PRO A C 1
ATOM 706 O O . PRO A 1 97 ? -7.124 8.547 4.246 1.00 86.31 97 PRO A O 1
ATOM 709 N N . ARG A 1 98 ? -5.362 7.441 5.071 1.00 83.62 98 ARG A N 1
ATOM 710 C CA . ARG A 1 98 ? -4.386 8.020 4.126 1.00 83.62 98 ARG A CA 1
ATOM 711 C C . ARG A 1 98 ? -4.623 7.564 2.686 1.00 83.62 98 ARG A C 1
ATOM 713 O O . ARG A 1 98 ? -4.445 8.339 1.743 1.00 83.62 98 ARG A O 1
ATOM 720 N N . LEU A 1 99 ? -5.055 6.318 2.504 1.00 83.75 99 LEU A N 1
ATOM 721 C CA . LEU A 1 99 ? -5.422 5.791 1.190 1.00 83.75 99 LEU A CA 1
ATOM 722 C C . LEU A 1 99 ? -6.722 6.422 0.666 1.00 83.75 99 LEU A C 1
ATOM 724 O O . LEU A 1 99 ? -6.844 6.659 -0.534 1.00 83.75 99 LEU A O 1
ATOM 728 N N . GLN A 1 100 ? -7.665 6.767 1.549 1.00 74.31 100 GLN A N 1
ATOM 729 C CA . GLN A 1 100 ? -8.903 7.460 1.171 1.00 74.31 100 GLN A CA 1
ATOM 730 C C . GLN A 1 100 ? -8.658 8.911 0.724 1.00 74.31 100 GLN A C 1
ATOM 732 O O . GLN A 1 100 ? -9.266 9.369 -0.243 1.00 74.31 100 GLN A O 1
ATOM 737 N N . THR A 1 101 ? -7.757 9.645 1.385 1.00 64.38 101 THR A N 1
ATOM 738 C CA . THR A 1 101 ? -7.454 11.045 1.025 1.00 64.38 101 THR A CA 1
ATOM 739 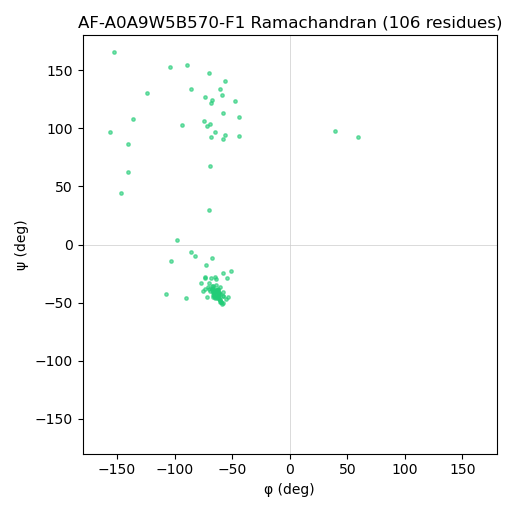C C . THR A 1 101 ? -6.639 11.170 -0.259 1.00 64.38 101 THR A C 1
ATOM 741 O O . THR A 1 101 ? -6.810 12.144 -0.993 1.00 64.38 101 THR A O 1
ATOM 744 N N . SER A 1 102 ? -5.830 10.159 -0.583 1.00 56.22 102 SER A N 1
ATOM 745 C CA . SER A 1 102 ? -5.057 10.086 -1.833 1.00 56.22 102 SER A CA 1
ATOM 746 C C . SER A 1 102 ? -5.934 9.910 -3.085 1.00 56.22 102 SER A C 1
ATOM 748 O O . SER A 1 102 ? -5.454 10.082 -4.201 1.00 56.22 102 SER A O 1
ATOM 750 N N . ALA A 1 103 ? -7.226 9.604 -2.914 1.00 48.88 103 ALA A N 1
ATOM 751 C CA . ALA A 1 103 ? -8.208 9.487 -3.993 1.00 48.88 103 ALA A CA 1
ATOM 752 C C . ALA A 1 103 ? -8.800 10.831 -4.448 1.00 48.88 103 ALA A C 1
ATOM 754 O O . ALA A 1 103 ? -9.535 10.868 -5.437 1.00 48.88 103 ALA A O 1
ATOM 755 N N . LYS A 1 104 ? -8.548 11.934 -3.723 1.00 39.91 104 LYS A N 1
ATOM 756 C CA . LYS A 1 104 ? -9.015 13.251 -4.169 1.00 39.91 104 LYS A CA 1
ATOM 757 C C . LYS A 1 104 ? -8.228 13.648 -5.421 1.00 39.91 104 LYS A C 1
ATOM 759 O O . LYS A 1 104 ? -7.003 13.740 -5.340 1.00 39.91 104 LYS A O 1
ATOM 764 N N . PRO A 1 105 ? -8.892 13.918 -6.561 1.00 40.06 105 PRO A N 1
ATOM 765 C CA . PRO A 1 105 ? -8.198 14.470 -7.709 1.00 40.06 105 PRO A CA 1
ATOM 766 C C . PRO A 1 105 ? -7.570 15.798 -7.288 1.00 40.06 105 PRO A C 1
ATOM 768 O O . PRO A 1 105 ? -8.238 16.657 -6.708 1.00 40.06 105 PRO A O 1
ATOM 771 N N . VAL A 1 106 ? -6.275 15.958 -7.556 1.00 41.03 106 VAL A N 1
ATOM 772 C CA . VAL A 1 106 ? -5.626 17.265 -7.489 1.00 41.03 106 VAL A CA 1
ATOM 773 C C . VAL A 1 106 ? -6.206 18.072 -8.645 1.00 41.03 106 VAL A C 1
ATOM 775 O O . VAL A 1 106 ? -5.755 17.955 -9.784 1.00 41.03 106 VAL A O 1
ATOM 778 N N . SER A 1 107 ? -7.269 18.823 -8.368 1.00 34.00 107 SER A N 1
ATOM 779 C CA . SER A 1 107 ? -7.771 19.842 -9.281 1.00 34.00 107 SER A CA 1
ATOM 780 C C . SER A 1 107 ? -6.635 20.834 -9.526 1.00 34.00 107 SER A C 1
ATOM 782 O O . SER A 1 107 ? -6.185 21.490 -8.585 1.00 34.00 107 SER A O 1
ATOM 784 N N . LYS A 1 108 ? -6.127 20.872 -10.760 1.00 35.66 108 LYS A N 1
ATOM 785 C CA . LYS A 1 108 ? -5.317 21.993 -11.247 1.00 35.66 108 LYS A CA 1
ATOM 786 C C . LYS A 1 108 ? -6.200 23.216 -11.444 1.00 35.66 108 LYS A C 1
ATOM 788 O O . LYS A 1 108 ? -7.364 23.019 -11.859 1.00 35.66 108 LYS A O 1
#

Nearest PDB structures (foldseek):
  3m6z-assembly1_A  TM=2.964E-01  e=9.606E+00  Methanopyrus kandleri AV19

Radius of gyration: 23.49 Å; Cα contacts (8 Å, |Δi|>4): 66; chains: 1; bounding box: 75×31×64 Å

Solvent-accessible surface area (backbone atoms only — not comparable to full-atom values): 6653 Å² total; per-residue (Å²): 141,88,80,89,80,78,96,81,79,82,73,87,78,71,97,68,79,80,68,74,47,73,65,60,56,49,53,54,52,51,47,35,37,52,22,31,46,49,54,49,40,58,76,70,34,90,48,84,81,59,52,69,66,54,57,49,53,26,50,53,45,57,74,73,45,58,71,71,60,47,50,50,25,37,50,51,42,54,50,50,51,62,75,74,27,97,41,72,66,60,40,41,70,55,48,53,60,54,57,57,61,69,63,57,78,82,79,126